Protein AF-A0AAX2ITW3-F1 (afdb_monomer_lite)

Organism: NCBI:txid246

Sequence (81 aa):
MGFYLYKGLKKPLVFFGLKGKYIFYAGGVIAGGVVAALILSKLGLLGSLLGLIVTGGGVYFIFKRQDNYGLYDKTKTSIRF

pLDDT: mean 85.59, std 15.94, range [45.06, 98.06]

Secondary structure (DSSP, 8-state):
---------PPPPEETTEETHHHHHHHHHHHHHHHHHHHHGGG-HHHHHHHHHHHHHHHHHHHHHHHHH-SS---------

InterPro domains:
  IPR025407 Protein of unknown function DUF4133 [PF13571] (6-77)

Radius of gyration: 19.06 Å; chains: 1; bounding box: 53×32×46 Å

Structure (mmCIF, N/CA/C/O backbone):
data_AF-A0AAX2ITW3-F1
#
_entry.id   AF-A0AAX2ITW3-F1
#
loop_
_atom_site.group_PDB
_atom_site.id
_atom_site.type_symbol
_atom_site.label_atom_id
_atom_site.label_alt_id
_atom_site.label_comp_id
_atom_site.label_asym_id
_atom_site.label_entity_id
_atom_site.label_seq_id
_atom_site.pdbx_PDB_ins_code
_atom_site.Cartn_x
_atom_site.Cartn_y
_atom_site.Cartn_z
_atom_site.occupancy
_atom_site.B_iso_or_equiv
_atom_site.auth_seq_id
_atom_site.auth_comp_id
_atom_site.auth_asym_id
_atom_site.auth_atom_id
_atom_site.pdbx_PDB_model_num
ATOM 1 N N . MET A 1 1 ? -37.748 10.526 27.967 1.00 45.06 1 MET A N 1
ATOM 2 C CA . MET A 1 1 ? -36.425 10.929 27.441 1.00 45.06 1 MET A CA 1
ATOM 3 C C . MET A 1 1 ? -35.728 9.683 26.915 1.00 45.06 1 MET A C 1
ATOM 5 O O . MET A 1 1 ? -35.298 8.860 27.709 1.00 45.06 1 MET A O 1
ATOM 9 N N . GLY A 1 2 ? -35.743 9.471 25.597 1.00 48.53 2 GLY A N 1
ATOM 10 C CA . GLY A 1 2 ? -35.170 8.274 24.979 1.00 48.53 2 GLY A CA 1
ATOM 11 C C . GLY A 1 2 ? -33.686 8.473 24.701 1.00 48.53 2 GLY A C 1
ATOM 12 O O . GLY A 1 2 ? -33.320 9.347 23.920 1.00 48.53 2 GLY A O 1
ATOM 13 N N . PHE A 1 3 ? -32.833 7.676 25.337 1.00 53.81 3 PHE A N 1
ATOM 14 C CA . PHE A 1 3 ? -31.432 7.581 24.948 1.00 53.81 3 PHE A CA 1
ATOM 15 C C . PHE A 1 3 ? -31.366 6.980 23.542 1.00 53.81 3 PHE A C 1
ATOM 17 O O . PHE A 1 3 ? -31.958 5.929 23.288 1.00 53.81 3 PHE A O 1
ATOM 24 N N . TYR A 1 4 ? -30.640 7.627 22.628 1.00 58.06 4 TYR A N 1
ATOM 25 C CA . TYR A 1 4 ? -30.247 7.003 21.369 1.00 58.06 4 TYR A CA 1
ATOM 26 C C . TYR A 1 4 ? -29.268 5.879 21.705 1.00 58.06 4 TYR A C 1
ATOM 28 O O . TYR A 1 4 ? -28.056 6.077 21.772 1.00 58.06 4 TYR A O 1
ATOM 36 N N . LEU A 1 5 ? -29.814 4.698 21.981 1.00 54.47 5 LEU A N 1
ATOM 37 C CA . LEU A 1 5 ? -29.060 3.465 22.108 1.00 54.47 5 LEU A CA 1
ATOM 38 C C . LEU A 1 5 ? -28.418 3.227 20.740 1.00 54.47 5 LEU A C 1
ATOM 40 O O . LEU A 1 5 ? -29.084 2.828 19.781 1.00 54.47 5 LEU A O 1
ATOM 44 N N . TYR A 1 6 ? -27.136 3.568 20.631 1.00 59.38 6 TYR A N 1
ATOM 45 C CA . TYR A 1 6 ? -26.345 3.318 19.438 1.00 59.38 6 TYR A CA 1
ATOM 46 C C . TYR A 1 6 ? -26.342 1.801 19.247 1.00 59.38 6 TYR A C 1
ATOM 48 O O . TYR A 1 6 ? -25.682 1.076 19.993 1.00 59.38 6 TYR A O 1
ATOM 56 N N . LYS A 1 7 ? -27.167 1.302 18.316 1.00 57.47 7 LYS A N 1
ATOM 57 C CA . LYS A 1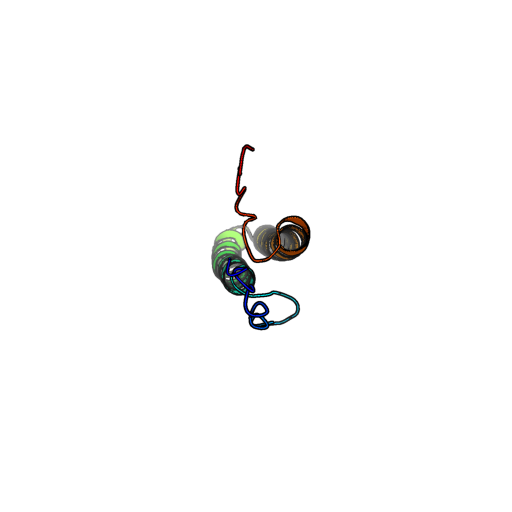 7 ? -27.210 -0.122 17.978 1.00 57.47 7 LYS A CA 1
ATOM 58 C C . LYS A 1 7 ? -25.776 -0.535 17.672 1.00 57.47 7 LYS A C 1
ATOM 60 O O . LYS A 1 7 ? -25.154 0.079 16.807 1.00 57.47 7 LYS A O 1
ATOM 65 N N . GLY A 1 8 ? -25.264 -1.506 18.434 1.00 61.28 8 GLY A N 1
ATOM 66 C CA . GLY A 1 8 ? -23.872 -1.946 18.391 1.00 61.28 8 GLY A CA 1
ATOM 67 C C . GLY A 1 8 ? -23.356 -1.967 16.958 1.00 61.28 8 GLY A C 1
ATOM 68 O O . GLY A 1 8 ? -23.938 -2.618 16.090 1.00 61.28 8 GLY A O 1
ATOM 69 N N . LEU A 1 9 ? -22.324 -1.161 16.715 1.00 68.75 9 LEU A N 1
ATOM 70 C CA . LEU A 1 9 ? -21.710 -0.933 15.415 1.00 68.75 9 LEU A CA 1
ATOM 71 C C . LEU A 1 9 ? -21.498 -2.289 14.728 1.00 68.75 9 LEU A C 1
ATOM 73 O O . LEU A 1 9 ? -20.756 -3.126 15.246 1.00 68.75 9 LEU A O 1
ATOM 77 N N . LYS A 1 10 ? -22.202 -2.541 13.611 1.00 72.44 10 LYS A N 1
ATOM 78 C CA . LYS A 1 10 ? -22.109 -3.823 12.895 1.00 72.44 10 LYS A CA 1
ATOM 79 C C . LYS A 1 10 ? -20.635 -4.161 12.672 1.00 72.44 10 LYS A C 1
ATOM 81 O O . LYS A 1 10 ? -19.861 -3.287 12.272 1.00 72.44 10 LYS A O 1
ATOM 86 N N . LYS A 1 11 ? -20.253 -5.419 12.934 1.00 78.56 11 LYS A N 1
ATOM 87 C CA . LYS A 1 11 ? -18.872 -5.884 12.750 1.00 78.56 11 LYS A CA 1
ATOM 88 C C . LYS A 1 11 ? -18.444 -5.546 11.314 1.00 78.56 11 LYS A C 1
ATOM 90 O O . LYS A 1 11 ? -19.095 -6.016 10.380 1.00 78.56 11 LYS A O 1
ATOM 95 N N . PRO A 1 12 ? -17.411 -4.707 11.122 1.00 85.44 12 PRO A N 1
ATOM 96 C CA . PRO A 1 12 ? -16.994 -4.313 9.787 1.00 85.44 12 PRO A CA 1
ATOM 97 C C . PRO A 1 12 ? -16.396 -5.515 9.058 1.00 85.44 12 PRO A C 1
ATOM 99 O O . PRO A 1 12 ? -15.833 -6.410 9.692 1.00 85.44 12 PRO A O 1
ATOM 102 N N . LEU A 1 13 ? -16.479 -5.508 7.726 1.00 89.00 13 LEU A N 1
ATOM 103 C CA . LEU A 1 13 ? -15.764 -6.475 6.898 1.00 89.00 13 LEU A CA 1
ATOM 104 C C . LEU A 1 13 ? -14.267 -6.383 7.208 1.00 89.00 13 LEU A C 1
ATOM 106 O O . LEU A 1 13 ? -13.718 -5.278 7.221 1.00 89.00 13 LEU A O 1
ATOM 110 N N . VAL A 1 14 ? -13.636 -7.528 7.466 1.00 91.50 14 VAL A N 1
ATOM 111 C CA . VAL A 1 14 ? -12.200 -7.641 7.736 1.00 91.50 14 VAL A CA 1
ATOM 112 C C . VAL A 1 14 ? -11.573 -8.503 6.651 1.00 91.50 14 VAL A C 1
ATOM 114 O O . VAL A 1 14 ? -12.016 -9.628 6.434 1.00 91.50 14 VAL A O 1
ATOM 117 N N . PHE A 1 15 ? -10.538 -7.988 5.997 1.00 92.12 15 PHE A N 1
ATOM 118 C CA . PHE A 1 15 ? -9.768 -8.705 4.989 1.00 92.12 15 PHE A CA 1
ATOM 119 C C . PHE A 1 15 ? -8.282 -8.487 5.265 1.00 92.12 15 PHE A C 1
ATOM 121 O O . PHE A 1 15 ? -7.818 -7.350 5.261 1.00 92.12 15 PHE A O 1
ATOM 128 N N . PHE A 1 16 ? -7.552 -9.563 5.577 1.00 92.06 16 PHE A N 1
ATOM 129 C CA . PHE A 1 16 ? -6.125 -9.504 5.937 1.00 92.06 16 PHE A CA 1
ATOM 130 C C . PHE A 1 16 ? -5.785 -8.432 6.997 1.00 92.06 16 PHE A C 1
ATOM 132 O O . PHE A 1 16 ? -4.798 -7.715 6.895 1.00 92.06 16 PHE A O 1
ATOM 139 N N . GLY A 1 17 ? -6.632 -8.280 8.021 1.00 90.62 17 GLY A N 1
ATOM 140 C CA . GLY A 1 17 ? -6.438 -7.297 9.099 1.00 90.62 17 GLY A CA 1
ATOM 141 C C . GLY A 1 17 ? -6.890 -5.866 8.770 1.00 90.62 17 GLY A C 1
ATOM 142 O O . GLY A 1 17 ? -7.121 -5.077 9.691 1.00 90.62 17 GLY A O 1
ATOM 143 N N . LEU A 1 18 ? -7.118 -5.540 7.496 1.00 93.38 18 LEU A N 1
ATOM 144 C CA . LEU A 1 18 ? -7.746 -4.286 7.084 1.00 93.38 18 LEU A CA 1
ATOM 145 C C . LEU A 1 18 ? -9.260 -4.362 7.238 1.00 93.38 18 LEU A C 1
ATOM 147 O O . LEU A 1 18 ? -9.863 -5.421 7.061 1.00 93.38 18 LEU A O 1
ATOM 151 N N . LYS A 1 19 ? -9.890 -3.237 7.573 1.00 92.94 19 LYS A N 1
ATOM 152 C CA . LYS A 1 19 ? -11.317 -3.172 7.880 1.00 92.94 19 LYS A CA 1
ATOM 153 C C . LYS A 1 19 ? -12.010 -2.059 7.100 1.00 92.94 19 LYS A C 1
ATOM 155 O O . LYS A 1 19 ? -11.525 -0.928 7.039 1.00 92.94 19 LYS A O 1
ATOM 160 N N . GLY A 1 20 ? -13.193 -2.357 6.566 1.00 91.88 20 GLY A N 1
ATOM 161 C CA . GLY A 1 20 ? -14.060 -1.370 5.912 1.00 91.88 20 GLY A CA 1
ATOM 162 C C . GLY A 1 20 ? -13.345 -0.559 4.821 1.00 91.88 20 GLY A C 1
ATOM 163 O O . GLY A 1 20 ? -12.743 -1.132 3.916 1.00 91.88 20 GLY A O 1
ATOM 164 N N . LYS A 1 21 ? -13.386 0.780 4.927 1.00 92.56 21 LYS A N 1
ATOM 165 C CA . LYS A 1 21 ? -12.825 1.723 3.934 1.00 92.56 21 LYS A CA 1
ATOM 166 C C . LYS A 1 21 ? -11.342 1.494 3.613 1.00 92.56 21 LYS A C 1
ATOM 168 O O . LYS A 1 21 ? -10.915 1.720 2.485 1.00 92.56 21 LYS A O 1
ATOM 173 N N . TYR A 1 22 ? -10.568 0.990 4.574 1.00 95.25 22 TYR A N 1
ATOM 174 C CA . TYR A 1 22 ? -9.134 0.758 4.399 1.00 95.25 22 TYR A CA 1
ATOM 175 C C . TYR A 1 22 ? -8.819 -0.404 3.448 1.00 95.25 22 TYR A C 1
ATOM 177 O O . TYR A 1 22 ? -7.750 -0.406 2.843 1.00 95.25 22 TYR A O 1
ATOM 185 N N . ILE A 1 23 ? -9.757 -1.338 3.246 1.00 95.19 23 ILE A N 1
ATOM 186 C CA . ILE A 1 23 ? -9.624 -2.408 2.244 1.00 95.19 23 ILE A CA 1
ATOM 187 C C . ILE A 1 23 ? -9.575 -1.796 0.837 1.00 95.19 23 ILE A C 1
ATOM 189 O O . ILE A 1 23 ? -8.722 -2.156 0.031 1.00 95.19 23 ILE A O 1
ATOM 193 N N . PHE A 1 24 ? -10.443 -0.816 0.560 1.00 95.50 24 PHE A N 1
ATOM 194 C CA . PHE A 1 24 ? -10.482 -0.136 -0.735 1.00 95.50 24 PHE A CA 1
ATOM 195 C C . PHE A 1 24 ? -9.228 0.713 -0.967 1.00 95.50 24 PHE A C 1
ATOM 197 O O . PHE A 1 24 ? -8.653 0.685 -2.053 1.00 95.50 24 PHE A O 1
ATOM 204 N N . TYR A 1 25 ? -8.748 1.411 0.068 1.00 96.31 25 TYR A N 1
ATOM 205 C CA . TYR A 1 25 ? -7.489 2.156 -0.016 1.00 96.31 25 TYR A CA 1
ATOM 206 C C . TYR A 1 25 ? -6.301 1.239 -0.315 1.00 96.31 25 TYR A C 1
ATOM 208 O O . TYR A 1 25 ? -5.486 1.574 -1.171 1.00 96.31 25 TYR A O 1
ATOM 216 N N . ALA A 1 26 ? -6.214 0.076 0.338 1.00 97.12 26 ALA A N 1
ATOM 217 C CA . ALA A 1 26 ? -5.122 -0.864 0.091 1.00 97.12 26 ALA A CA 1
ATOM 218 C C . ALA A 1 26 ? -5.197 -1.455 -1.316 1.00 97.12 26 ALA A C 1
ATOM 220 O O . ALA A 1 26 ? -4.177 -1.519 -1.996 1.00 97.12 26 ALA A O 1
ATOM 221 N N . GLY A 1 27 ? -6.401 -1.799 -1.782 1.00 97.56 27 GLY A N 1
ATOM 222 C CA . GLY A 1 27 ? -6.620 -2.221 -3.164 1.00 97.56 27 GLY A CA 1
ATOM 223 C C . GLY A 1 27 ? -6.155 -1.167 -4.172 1.00 97.56 27 GLY A C 1
ATOM 224 O O . GLY A 1 27 ? -5.433 -1.498 -5.108 1.00 97.56 27 GLY A O 1
ATOM 225 N N . GLY A 1 28 ? -6.491 0.106 -3.942 1.00 97.75 28 GLY A N 1
ATOM 226 C CA . GLY A 1 28 ? -6.049 1.217 -4.787 1.00 97.75 28 GLY A CA 1
ATOM 227 C C . GLY A 1 28 ? -4.530 1.399 -4.804 1.00 97.75 28 GLY A C 1
ATOM 228 O O . GLY A 1 28 ? -3.948 1.562 -5.874 1.00 97.75 28 GLY A O 1
ATOM 229 N N . VAL A 1 29 ? -3.874 1.313 -3.642 1.00 98.06 29 VAL A N 1
ATOM 230 C CA . VAL A 1 29 ? -2.406 1.395 -3.549 1.00 98.06 29 VAL A CA 1
ATOM 231 C C . VAL A 1 29 ? -1.734 0.226 -4.259 1.00 98.06 29 VAL A C 1
ATOM 233 O O . VAL A 1 29 ? -0.769 0.446 -4.982 1.00 98.06 29 VAL A O 1
ATOM 236 N N . ILE A 1 30 ? -2.241 -0.998 -4.104 1.00 97.81 30 ILE A N 1
ATOM 237 C CA . ILE A 1 30 ? -1.683 -2.172 -4.784 1.00 97.81 30 ILE A CA 1
ATOM 238 C C . ILE A 1 30 ? -1.860 -2.034 -6.299 1.00 97.81 30 ILE A C 1
ATOM 240 O O . ILE A 1 30 ? -0.888 -2.174 -7.036 1.00 97.81 30 ILE A O 1
ATOM 244 N N . ALA A 1 31 ? -3.066 -1.704 -6.771 1.00 98.06 31 ALA 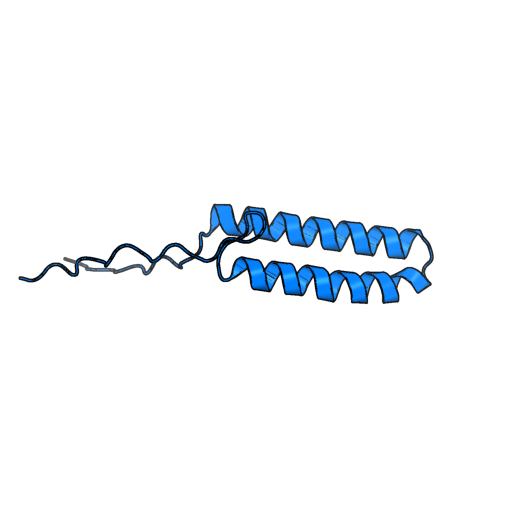A N 1
ATOM 245 C CA . ALA A 1 31 ? -3.338 -1.543 -8.198 1.00 98.06 31 ALA A CA 1
ATOM 246 C C . ALA A 1 31 ? -2.477 -0.432 -8.825 1.00 98.06 31 ALA A C 1
ATOM 248 O O . ALA A 1 31 ? -1.821 -0.656 -9.843 1.00 98.06 31 ALA A O 1
ATOM 249 N N . GLY A 1 32 ? -2.419 0.742 -8.188 1.00 97.69 32 GLY A N 1
ATOM 250 C CA . GLY A 1 32 ? -1.560 1.844 -8.626 1.00 97.69 32 GLY A CA 1
ATOM 251 C C . GLY A 1 32 ? -0.074 1.489 -8.560 1.00 97.69 32 GLY A C 1
ATOM 252 O O . GLY A 1 32 ? 0.683 1.836 -9.462 1.00 97.69 32 GLY A O 1
ATOM 253 N N . GLY A 1 33 ? 0.330 0.738 -7.537 1.00 97.00 33 GLY A N 1
ATOM 254 C CA . GLY A 1 33 ? 1.686 0.239 -7.350 1.00 97.00 33 GLY A CA 1
ATOM 255 C C . GLY A 1 33 ? 2.154 -0.696 -8.460 1.00 97.00 33 GLY A C 1
ATOM 256 O O . GLY A 1 33 ? 3.270 -0.546 -8.953 1.00 97.00 33 GLY A O 1
ATOM 257 N N . VAL A 1 34 ? 1.287 -1.604 -8.922 1.00 96.62 34 VAL A N 1
ATOM 258 C CA . VAL A 1 34 ? 1.577 -2.465 -10.080 1.00 96.62 34 VAL A CA 1
ATOM 259 C C . VAL A 1 34 ? 1.796 -1.620 -11.333 1.00 96.62 34 VAL A C 1
ATOM 261 O O . VAL A 1 34 ? 2.808 -1.788 -12.010 1.00 96.62 34 VAL A O 1
ATOM 264 N N . VAL A 1 35 ? 0.895 -0.679 -11.628 1.00 97.06 35 VAL A N 1
ATOM 265 C CA . VAL A 1 35 ? 1.030 0.202 -12.801 1.00 97.06 35 VAL A CA 1
ATOM 266 C C . VAL A 1 35 ? 2.313 1.034 -12.715 1.00 97.06 35 VAL A C 1
ATOM 268 O O . VAL A 1 35 ? 3.065 1.108 -13.687 1.00 97.06 35 VAL A O 1
ATOM 271 N N . ALA A 1 36 ? 2.610 1.606 -11.547 1.00 95.69 36 ALA A N 1
ATOM 272 C CA . ALA A 1 36 ? 3.833 2.364 -11.318 1.00 95.69 36 ALA A CA 1
ATOM 273 C C . ALA A 1 36 ? 5.083 1.495 -11.512 1.00 95.69 36 ALA A C 1
ATOM 275 O O . ALA A 1 36 ? 5.992 1.902 -12.228 1.00 95.69 36 ALA A O 1
ATOM 276 N N . ALA A 1 37 ? 5.123 0.284 -10.950 1.00 93.62 37 ALA A N 1
ATOM 277 C CA . ALA A 1 37 ? 6.246 -0.637 -11.120 1.00 93.62 37 ALA A CA 1
ATOM 278 C C . ALA A 1 37 ? 6.459 -1.019 -12.594 1.00 93.62 37 ALA A C 1
ATOM 280 O O . ALA A 1 37 ? 7.600 -1.068 -13.048 1.00 93.62 37 ALA A O 1
ATOM 281 N N . LEU A 1 38 ? 5.385 -1.217 -13.367 1.00 94.12 38 LEU A N 1
ATOM 282 C CA . LEU A 1 38 ? 5.478 -1.477 -14.808 1.00 94.12 38 LEU A CA 1
ATOM 283 C C . LEU A 1 38 ? 6.076 -0.289 -15.571 1.00 94.12 38 LEU A C 1
ATOM 285 O O . LEU A 1 38 ? 6.929 -0.490 -16.436 1.00 94.12 38 LEU A O 1
ATOM 289 N N . ILE A 1 39 ? 5.683 0.940 -15.238 1.00 95.38 39 ILE A N 1
ATOM 290 C CA . ILE A 1 39 ? 6.244 2.151 -15.856 1.00 95.38 39 ILE A CA 1
ATOM 291 C C . ILE A 1 39 ? 7.713 2.323 -15.446 1.00 95.38 39 ILE A C 1
ATOM 293 O O . ILE A 1 39 ? 8.577 2.495 -16.305 1.00 95.38 39 ILE A O 1
ATOM 297 N N . LEU A 1 40 ? 8.018 2.222 -14.150 1.00 94.88 40 LEU A N 1
ATOM 298 C CA . LEU A 1 40 ? 9.374 2.387 -13.630 1.00 94.88 40 LEU A CA 1
ATOM 299 C C . LEU A 1 40 ? 10.314 1.264 -14.076 1.00 94.88 40 LEU A C 1
ATOM 301 O O . LEU A 1 40 ? 11.515 1.499 -14.162 1.00 94.88 40 LEU A O 1
ATOM 305 N N . SER A 1 41 ? 9.805 0.080 -14.425 1.00 93.38 41 SER A N 1
ATOM 306 C CA . SER A 1 41 ? 10.631 -1.016 -14.951 1.00 93.38 41 SER A CA 1
ATOM 307 C C . SER A 1 41 ? 11.393 -0.641 -16.227 1.00 93.38 41 SER A C 1
ATOM 309 O O . SER A 1 41 ? 12.422 -1.243 -16.529 1.00 93.38 41 SER A O 1
ATOM 311 N N . LYS 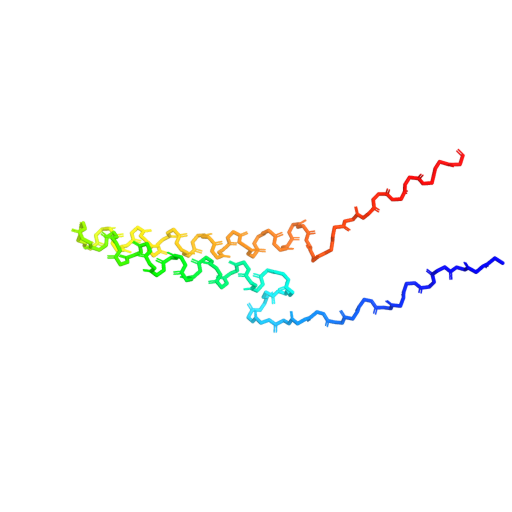A 1 42 ? 10.949 0.400 -16.950 1.00 95.00 42 LYS A N 1
ATOM 312 C CA . LYS A 1 42 ? 11.681 0.977 -18.091 1.00 95.00 42 LYS A CA 1
ATOM 313 C C . LYS A 1 42 ? 13.042 1.558 -17.693 1.00 95.00 42 LYS A C 1
ATOM 315 O O . LYS A 1 42 ? 13.923 1.652 -18.537 1.00 95.00 42 LYS A O 1
ATOM 320 N N . LEU A 1 43 ? 13.226 1.894 -16.416 1.00 93.62 43 LEU A N 1
ATOM 321 C CA . LEU A 1 43 ? 14.494 2.326 -15.820 1.00 93.62 43 LEU A CA 1
ATOM 322 C C . LEU A 1 43 ? 15.345 1.139 -15.324 1.00 93.62 43 LEU A C 1
ATOM 324 O O . LEU A 1 43 ? 16.353 1.331 -14.646 1.00 93.62 43 LEU A O 1
ATOM 328 N N . GLY A 1 44 ? 14.937 -0.095 -15.631 1.00 94.25 44 GLY A N 1
ATOM 329 C CA . GLY A 1 44 ? 15.600 -1.323 -15.207 1.00 94.25 44 GLY A CA 1
ATOM 330 C C . GLY A 1 44 ? 15.197 -1.781 -13.804 1.00 94.25 44 GLY A C 1
ATOM 331 O O . GLY A 1 44 ? 14.184 -1.361 -13.240 1.00 94.25 44 GLY A O 1
ATOM 332 N N . LEU A 1 45 ? 16.013 -2.670 -13.228 1.00 93.50 45 LEU A N 1
ATOM 333 C CA . LEU A 1 45 ? 15.731 -3.334 -11.950 1.00 93.50 45 LEU A CA 1
ATOM 334 C C . LEU A 1 45 ? 15.501 -2.343 -10.803 1.00 93.50 45 LEU A C 1
ATOM 336 O O . LEU A 1 45 ? 14.599 -2.546 -9.995 1.00 93.50 45 LEU A O 1
ATOM 340 N N . LEU A 1 46 ? 16.288 -1.266 -10.745 1.00 95.12 46 LEU A N 1
ATOM 341 C CA . LEU A 1 46 ? 16.173 -0.258 -9.690 1.00 95.12 46 LEU A CA 1
ATOM 342 C C . LEU A 1 46 ? 14.811 0.442 -9.721 1.00 95.12 46 LEU A C 1
ATOM 344 O O . LEU A 1 46 ? 14.217 0.658 -8.668 1.00 95.12 46 LEU A O 1
ATOM 348 N N . GLY A 1 47 ? 14.279 0.733 -10.910 1.00 94.25 47 GLY A N 1
ATOM 349 C CA . GLY A 1 47 ? 12.949 1.319 -11.050 1.00 94.25 47 GLY A CA 1
ATOM 350 C C . GLY A 1 47 ? 11.852 0.378 -10.552 1.00 94.25 47 GLY A C 1
ATOM 351 O O . GLY A 1 47 ? 10.995 0.784 -9.765 1.00 94.25 47 GLY A O 1
ATOM 352 N N . SER A 1 48 ? 11.917 -0.900 -10.930 1.00 92.12 48 SER A N 1
ATOM 353 C CA . SER A 1 48 ? 10.990 -1.919 -10.423 1.00 92.12 48 SER A CA 1
ATOM 354 C C . SER A 1 48 ? 11.069 -2.059 -8.899 1.00 92.12 48 SER A C 1
ATOM 356 O O . SER A 1 48 ? 10.038 -2.138 -8.229 1.00 92.12 48 SER A O 1
ATOM 358 N N . LEU A 1 49 ? 12.282 -2.043 -8.335 1.00 95.56 49 LEU A N 1
ATOM 359 C CA . LEU A 1 49 ? 12.506 -2.157 -6.894 1.00 95.56 49 LEU A CA 1
ATOM 360 C C . LEU A 1 49 ? 11.933 -0.951 -6.138 1.00 95.56 49 LEU A C 1
ATOM 362 O O . LEU A 1 49 ? 11.260 -1.126 -5.124 1.00 95.56 49 LEU A O 1
ATOM 366 N N . LEU A 1 50 ? 12.130 0.262 -6.663 1.00 95.88 50 LEU A N 1
ATOM 367 C CA . LEU A 1 50 ? 11.521 1.475 -6.115 1.00 95.88 50 LEU A CA 1
ATOM 368 C C . LEU A 1 50 ? 9.993 1.395 -6.142 1.00 95.88 50 LEU A C 1
ATOM 370 O O . LEU A 1 50 ? 9.353 1.693 -5.134 1.00 95.88 50 LEU A O 1
ATOM 374 N N . GLY A 1 51 ? 9.408 0.937 -7.253 1.00 95.81 51 GLY A N 1
ATOM 375 C CA . GLY A 1 51 ? 7.963 0.730 -7.364 1.00 95.81 51 GLY A CA 1
ATOM 376 C C . GLY A 1 51 ? 7.426 -0.221 -6.289 1.00 95.81 51 GLY A C 1
ATOM 377 O O . GLY A 1 51 ? 6.430 0.083 -5.628 1.00 95.81 51 GLY A O 1
ATOM 378 N N . LEU A 1 52 ? 8.122 -1.334 -6.043 1.00 95.50 52 LEU A N 1
ATOM 379 C CA . LEU A 1 52 ? 7.756 -2.292 -4.996 1.00 95.50 52 LEU A CA 1
ATOM 380 C C . LEU A 1 52 ? 7.879 -1.701 -3.586 1.00 95.50 52 LEU A C 1
ATOM 382 O O . LEU A 1 52 ? 6.958 -1.865 -2.784 1.00 95.50 52 LEU A O 1
ATOM 386 N N . ILE A 1 53 ? 8.967 -0.985 -3.286 1.00 97.19 53 ILE A N 1
ATOM 387 C CA . ILE A 1 53 ? 9.186 -0.356 -1.973 1.00 97.19 53 ILE A CA 1
ATOM 388 C C . ILE A 1 53 ? 8.097 0.679 -1.684 1.00 97.19 53 ILE A C 1
ATOM 390 O O . ILE A 1 53 ? 7.515 0.672 -0.599 1.00 97.19 53 ILE A O 1
ATOM 394 N N . VAL A 1 54 ? 7.782 1.540 -2.655 1.00 97.50 54 VAL A N 1
ATOM 395 C CA . VAL A 1 54 ? 6.732 2.558 -2.511 1.00 97.50 54 VAL A CA 1
ATOM 396 C C . VAL A 1 54 ? 5.369 1.903 -2.299 1.00 97.50 54 VAL A C 1
ATOM 398 O O . VAL A 1 54 ? 4.620 2.319 -1.415 1.00 97.50 54 VAL A O 1
ATOM 401 N N . THR A 1 55 ? 5.062 0.843 -3.047 1.00 97.88 55 THR A N 1
ATOM 402 C CA . THR A 1 55 ? 3.796 0.109 -2.903 1.00 97.88 55 THR A CA 1
ATOM 403 C C . THR A 1 55 ? 3.687 -0.547 -1.526 1.00 97.88 55 THR A C 1
ATOM 405 O O . THR A 1 55 ? 2.683 -0.365 -0.834 1.00 97.88 55 THR A O 1
ATOM 408 N N . GLY A 1 56 ? 4.733 -1.253 -1.085 1.00 97.56 56 GLY A N 1
ATOM 409 C CA . GLY A 1 56 ? 4.784 -1.871 0.242 1.00 97.56 56 GLY A CA 1
ATOM 410 C C . GLY A 1 56 ? 4.675 -0.840 1.368 1.00 97.56 56 GLY A C 1
ATOM 411 O O . GLY A 1 56 ? 3.889 -1.018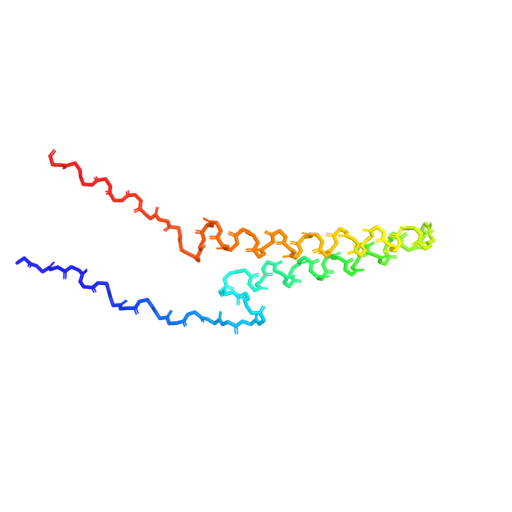 2.301 1.00 97.56 56 GLY A O 1
ATOM 412 N N . GLY A 1 57 ? 5.387 0.284 1.243 1.00 98.00 57 GLY A N 1
ATOM 413 C CA . GLY A 1 57 ? 5.301 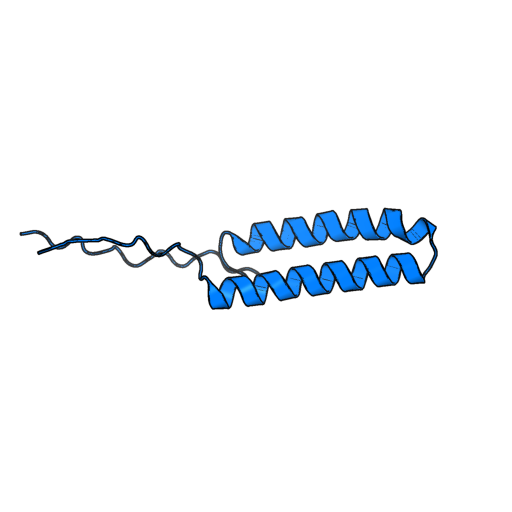1.412 2.170 1.00 98.00 57 GLY A CA 1
ATOM 414 C C . GLY A 1 57 ? 3.906 2.040 2.214 1.00 98.00 57 GLY A C 1
ATOM 415 O O . GLY A 1 57 ? 3.406 2.350 3.296 1.00 98.00 57 GLY A O 1
ATOM 416 N N . GLY A 1 58 ? 3.239 2.170 1.066 1.00 97.75 58 GLY A N 1
ATOM 417 C CA . GLY A 1 58 ? 1.869 2.672 0.974 1.00 97.75 58 GLY A CA 1
ATOM 418 C C . GLY A 1 58 ? 0.855 1.758 1.667 1.00 97.75 58 GLY A C 1
ATOM 419 O O . GLY A 1 58 ? 0.010 2.239 2.424 1.00 97.75 58 GLY A O 1
ATOM 420 N N . VAL A 1 59 ? 0.966 0.439 1.483 1.00 97.69 59 VAL A N 1
ATOM 421 C CA . VAL A 1 59 ? 0.113 -0.532 2.191 1.00 97.69 59 VAL A CA 1
ATOM 422 C C . VAL A 1 59 ? 0.371 -0.476 3.697 1.00 97.69 59 VAL A C 1
ATOM 424 O O . VAL A 1 59 ? -0.578 -0.390 4.479 1.00 97.69 59 VAL A O 1
ATOM 427 N N . TYR A 1 60 ? 1.635 -0.440 4.123 1.00 97.62 60 TYR A N 1
ATOM 428 C CA . TYR A 1 60 ? 1.991 -0.288 5.537 1.00 97.62 60 TYR A CA 1
ATOM 429 C C . TYR A 1 60 ? 1.423 1.006 6.143 1.00 97.62 60 TYR A C 1
ATOM 431 O O . TYR A 1 60 ? 0.865 1.003 7.244 1.00 97.62 60 TYR A O 1
ATOM 439 N N . PHE A 1 61 ? 1.491 2.114 5.402 1.00 97.44 61 PHE A N 1
ATOM 440 C CA . PHE A 1 61 ? 0.912 3.384 5.825 1.00 97.44 61 PHE A CA 1
ATOM 441 C C . PHE A 1 61 ? -0.604 3.289 6.035 1.00 97.44 61 PHE A C 1
ATOM 443 O O . PHE A 1 61 ? -1.128 3.896 6.969 1.00 97.44 61 PHE A O 1
ATOM 450 N N . ILE A 1 62 ? -1.313 2.496 5.230 1.00 96.75 62 ILE A N 1
ATOM 451 C CA . ILE A 1 62 ? -2.754 2.267 5.394 1.00 96.75 62 ILE A CA 1
ATOM 452 C C . ILE A 1 62 ? -3.054 1.515 6.690 1.00 96.75 62 ILE A C 1
ATOM 454 O O . ILE A 1 62 ? -3.967 1.929 7.404 1.00 96.75 62 ILE A O 1
ATOM 458 N N . PHE A 1 63 ? -2.279 0.482 7.036 1.00 95.25 63 PHE A N 1
ATOM 459 C CA . PHE A 1 63 ? -2.411 -0.192 8.335 1.00 95.25 63 PHE A CA 1
ATOM 460 C C . PHE A 1 63 ? -2.209 0.792 9.489 1.00 95.25 63 PHE A C 1
ATOM 462 O O . PHE A 1 63 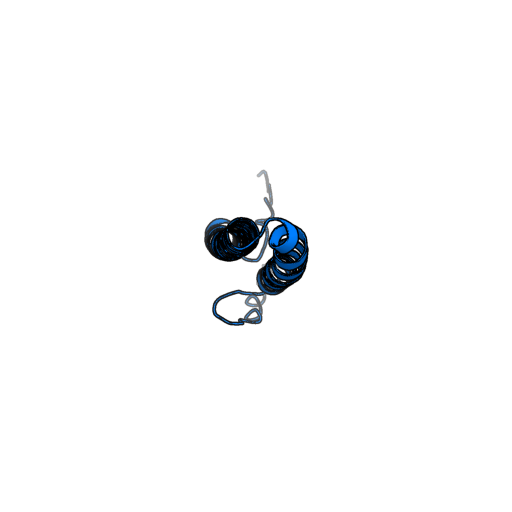? -3.079 0.934 10.348 1.00 95.25 63 PHE A O 1
ATOM 469 N N . LYS A 1 64 ? -1.130 1.580 9.444 1.00 95.75 64 LYS A N 1
ATOM 470 C CA . LYS A 1 64 ? -0.865 2.599 10.467 1.00 95.75 64 LYS A CA 1
ATOM 471 C C . LYS A 1 64 ? -1.983 3.643 10.533 1.00 95.75 64 LYS A C 1
ATOM 473 O O . LYS A 1 64 ? -2.376 4.069 11.618 1.00 95.75 64 LYS A O 1
ATOM 478 N N . ARG A 1 65 ? -2.535 4.060 9.394 1.00 93.69 65 ARG A N 1
ATOM 479 C CA . ARG A 1 65 ? -3.655 5.009 9.343 1.00 93.69 65 ARG A CA 1
ATOM 480 C C . ARG A 1 65 ? -4.941 4.397 9.899 1.00 93.69 65 ARG A C 1
ATOM 482 O O . ARG A 1 65 ? -5.700 5.105 10.558 1.00 93.69 65 ARG A O 1
ATOM 489 N N . GLN A 1 66 ? -5.190 3.116 9.654 1.00 93.75 66 GLN A N 1
ATOM 490 C CA . GLN A 1 66 ? -6.326 2.404 10.230 1.00 93.75 66 GLN A CA 1
ATOM 491 C C . GLN A 1 66 ? -6.254 2.395 11.755 1.00 93.75 66 GLN A C 1
ATOM 493 O O . GLN A 1 66 ? -7.256 2.699 12.403 1.00 93.75 66 GLN A O 1
ATOM 498 N N . ASP A 1 67 ? -5.082 2.107 12.312 1.00 91.44 67 ASP A N 1
ATOM 499 C CA . ASP A 1 67 ? -4.903 2.016 13.760 1.00 91.44 67 ASP A CA 1
ATOM 500 C C . ASP A 1 67 ? -5.034 3.384 14.447 1.00 91.44 67 ASP A C 1
ATOM 502 O O . ASP A 1 67 ? -5.618 3.483 15.523 1.00 91.44 67 ASP A O 1
ATOM 506 N N . ASN A 1 68 ? -4.558 4.457 13.804 1.00 90.06 68 ASN A N 1
ATOM 507 C CA . ASN A 1 68 ? -4.593 5.805 14.383 1.00 90.06 68 ASN A CA 1
ATOM 508 C C . ASN A 1 68 ? -5.955 6.507 14.257 1.00 90.06 68 ASN A C 1
ATOM 510 O O . ASN A 1 68 ? -6.368 7.215 15.174 1.00 90.06 68 ASN A O 1
ATOM 514 N N . TYR A 1 69 ? -6.649 6.356 13.125 1.00 86.50 69 TYR A N 1
ATOM 515 C CA . TYR A 1 69 ? -7.886 7.104 12.853 1.00 86.50 69 TYR A CA 1
ATOM 516 C C . TYR A 1 69 ? -9.155 6.271 13.058 1.00 86.50 69 TYR A C 1
ATOM 518 O O . TYR A 1 69 ? -10.229 6.835 13.267 1.00 86.50 69 TYR A O 1
ATOM 526 N N . GLY A 1 70 ? -9.050 4.941 13.041 1.00 83.56 70 GLY A N 1
ATOM 527 C CA . GLY A 1 70 ? -10.202 4.055 13.143 1.00 83.56 70 GLY A CA 1
ATOM 528 C C . GLY A 1 70 ? -11.148 4.144 11.937 1.00 83.56 70 GLY A C 1
ATOM 529 O O . GLY A 1 70 ? -10.969 4.908 10.991 1.00 83.56 70 GLY A O 1
ATOM 530 N N . LEU A 1 71 ? -12.187 3.308 11.932 1.00 83.06 71 LEU A N 1
ATOM 531 C CA . LEU A 1 71 ? -13.074 3.178 10.769 1.00 83.06 71 LEU A CA 1
ATOM 532 C C . LEU A 1 71 ? -14.028 4.360 10.590 1.00 83.06 71 LEU A C 1
ATOM 534 O O . LEU A 1 71 ? -14.372 4.697 9.455 1.00 83.06 71 LEU A O 1
ATOM 538 N N . TYR A 1 72 ? -14.438 4.983 11.687 1.00 80.25 72 TYR A N 1
ATOM 539 C CA . TYR A 1 72 ? -15.489 5.990 11.709 1.00 80.25 72 TYR A CA 1
ATOM 540 C C . TYR A 1 72 ? -14.934 7.289 12.267 1.00 80.25 72 TYR A C 1
ATOM 542 O O . TYR A 1 72 ? -14.254 7.286 13.294 1.00 80.25 72 TYR A O 1
ATOM 550 N N . ASP A 1 73 ? -15.239 8.390 11.589 1.00 73.12 73 ASP A N 1
ATOM 551 C CA . ASP A 1 73 ? -14.840 9.705 12.059 1.00 73.12 73 ASP A CA 1
ATOM 552 C C . ASP A 1 73 ? -15.628 10.038 13.327 1.00 73.12 73 ASP A C 1
ATOM 554 O O . ASP A 1 73 ? -16.840 9.823 13.414 1.00 73.12 73 ASP A O 1
ATOM 558 N N . LYS A 1 74 ? -14.929 10.542 14.345 1.00 64.50 74 LYS A N 1
ATOM 559 C CA . LYS A 1 74 ? -15.571 10.952 15.592 1.00 64.50 74 LYS A CA 1
ATOM 560 C C . LYS A 1 74 ? -16.382 12.219 15.324 1.00 64.50 74 LYS A C 1
ATOM 562 O O . LYS A 1 74 ? -15.810 13.300 15.190 1.00 64.50 74 LYS A O 1
ATOM 567 N N . THR A 1 75 ? -17.707 12.110 15.283 1.00 62.09 75 THR A N 1
ATOM 568 C CA . THR A 1 75 ? -18.589 13.280 15.312 1.00 62.09 75 THR A CA 1
ATOM 569 C C . THR A 1 75 ? -18.390 14.012 16.634 1.00 62.09 75 THR A C 1
ATOM 571 O O . THR A 1 75 ? -18.696 13.476 17.700 1.00 62.09 75 THR A O 1
ATOM 574 N N . LYS A 1 76 ? -17.863 15.242 16.583 1.00 55.66 76 LYS A N 1
ATOM 575 C CA . LYS A 1 76 ? -17.860 16.135 17.744 1.00 55.66 76 LYS A CA 1
ATOM 576 C C . LYS A 1 76 ? -19.289 16.615 17.973 1.00 55.66 76 LYS A C 1
ATOM 578 O O . LYS A 1 76 ? -19.700 17.637 17.438 1.00 55.66 76 LYS A O 1
ATOM 583 N N . THR A 1 77 ? -20.058 15.868 18.753 1.00 52.06 77 THR A N 1
ATOM 584 C CA . THR A 1 77 ? -21.313 16.372 19.306 1.00 52.06 77 THR A CA 1
ATOM 585 C C . THR A 1 77 ? -20.962 17.426 20.357 1.00 52.06 77 THR A C 1
ATOM 587 O O . THR A 1 77 ? -20.665 17.101 21.503 1.00 52.06 77 THR A O 1
ATOM 590 N N . SER A 1 78 ? -20.935 18.698 19.957 1.00 52.31 78 SER A N 1
ATOM 591 C CA . SER A 1 78 ? -20.847 19.837 20.870 1.00 52.31 78 SER A CA 1
ATOM 592 C C . SER A 1 78 ? -22.230 20.108 21.463 1.00 52.31 78 SER A C 1
ATOM 594 O O . SER A 1 78 ? -22.916 21.041 21.050 1.00 52.31 78 SER A O 1
ATOM 596 N N . ILE A 1 79 ? -22.668 19.279 22.411 1.00 59.44 79 ILE A N 1
ATOM 597 C CA . ILE A 1 79 ? -23.742 19.703 23.313 1.00 59.44 79 ILE A CA 1
ATOM 598 C C . ILE A 1 79 ? -23.076 20.654 24.307 1.00 59.44 79 ILE A C 1
ATOM 600 O O . ILE A 1 79 ? -22.380 20.223 25.225 1.00 59.44 79 ILE A O 1
ATOM 604 N N . ARG A 1 80 ? -23.200 21.960 24.042 1.00 50.16 80 ARG A N 1
ATOM 605 C CA . ARG A 1 80 ? -23.029 22.983 25.075 1.00 50.16 80 ARG A CA 1
ATOM 606 C C . ARG A 1 80 ? -24.250 22.880 25.988 1.00 50.16 80 ARG A C 1
ATOM 608 O O . ARG A 1 80 ? -25.370 22.982 25.492 1.00 50.16 80 ARG A O 1
ATOM 615 N N . PHE A 1 81 ? -24.000 22.618 27.265 1.00 60.66 81 PHE A N 1
ATOM 616 C CA . PHE A 1 81 ? -24.939 22.925 28.338 1.00 60.66 81 PHE A CA 1
ATOM 617 C C . PHE A 1 81 ? -24.784 24.396 28.717 1.00 60.66 81 PHE A C 1
ATOM 619 O O . PHE A 1 81 ? -23.641 24.902 28.589 1.00 60.66 81 PHE A O 1
#

Foldseek 3Di:
DDDPPPPPDPQFDADPNDGDPLVVQLVVLQVVLVVQLVVLCVVPPVRNVVSVVSSVVSNVVSNVCCVVCPDDHDPPPPPDD